Protein AF-A0A1V5MJQ1-F1 (afdb_monomer_lite)

pLDDT: mean 91.2, std 11.59, range [38.34, 98.44]

Sequence (133 aa):
MVFDDSDNLQAADRIPAYQAARSFASAVNEYSLRRYQEKRAGVDIDRLQRNSSLIPAKIVSGHCLGYDQEFLRENIRLCREARAAVLDCEPILKRLSERPEETLDVTLLLDLMRETILELNNWISNLERRVWW

Structure (mmCIF, N/CA/C/O backbone):
data_AF-A0A1V5MJQ1-F1
#
_entry.id   AF-A0A1V5MJQ1-F1
#
loop_
_atom_site.group_PDB
_atom_site.id
_atom_site.type_symbol
_atom_site.label_atom_id
_atom_site.label_alt_id
_atom_site.label_comp_id
_atom_site.label_asym_id
_atom_site.label_entity_id
_atom_site.label_seq_id
_atom_site.pdbx_PDB_ins_code
_atom_site.Cartn_x
_atom_site.Cartn_y
_atom_site.Cartn_z
_atom_site.occupancy
_atom_site.B_iso_or_equiv
_atom_site.auth_seq_id
_atom_site.auth_comp_id
_atom_site.auth_asym_id
_atom_site.auth_atom_id
_atom_site.pdbx_PDB_model_num
ATOM 1 N N . MET A 1 1 ? -7.213 14.525 -26.083 1.00 39.41 1 MET A N 1
ATOM 2 C CA . MET A 1 1 ? -6.746 13.129 -26.143 1.00 39.41 1 MET A CA 1
ATOM 3 C C . MET A 1 1 ? -6.915 12.584 -24.739 1.00 39.41 1 MET A C 1
ATOM 5 O O . MET A 1 1 ? -6.164 12.981 -23.861 1.00 39.41 1 MET A O 1
ATOM 9 N N . VAL A 1 2 ? -8.001 11.853 -24.489 1.00 38.34 2 VAL A N 1
ATOM 10 C CA . VAL A 1 2 ? -8.188 11.145 -23.217 1.00 38.34 2 VAL A CA 1
ATOM 11 C C . VAL A 1 2 ? -7.264 9.944 -23.342 1.00 38.34 2 VAL A C 1
ATOM 13 O O . VAL A 1 2 ? -7.549 9.055 -24.138 1.00 38.34 2 VAL A O 1
ATOM 16 N N . PHE A 1 3 ? -6.086 10.004 -22.721 1.00 42.44 3 PHE A N 1
ATOM 17 C CA . PHE A 1 3 ? -5.280 8.800 -22.566 1.00 42.44 3 PHE A CA 1
ATOM 18 C C . PHE A 1 3 ? -6.152 7.814 -21.798 1.00 42.44 3 PHE A C 1
ATOM 20 O O . PHE A 1 3 ? -6.741 8.176 -20.782 1.00 42.44 3 PHE A O 1
ATOM 27 N N . ASP A 1 4 ? -6.344 6.633 -22.372 1.00 51.50 4 ASP A N 1
ATOM 28 C CA . ASP A 1 4 ? -7.229 5.625 -21.819 1.00 51.50 4 ASP A CA 1
ATOM 29 C C . ASP A 1 4 ? -6.590 5.082 -20.535 1.00 51.50 4 ASP A C 1
ATOM 31 O O . ASP A 1 4 ? -5.734 4.198 -20.558 1.00 51.50 4 ASP A O 1
ATOM 35 N N . ASP A 1 5 ? -6.957 5.677 -19.397 1.00 59.75 5 ASP A N 1
ATOM 36 C CA . ASP A 1 5 ? -6.486 5.273 -18.070 1.00 59.75 5 ASP A CA 1
ATOM 37 C C . ASP A 1 5 ? -6.753 3.778 -17.810 1.00 59.75 5 ASP A C 1
ATOM 39 O O . ASP A 1 5 ? -6.073 3.166 -16.984 1.00 59.75 5 ASP A O 1
ATOM 43 N N . SER A 1 6 ? -7.694 3.161 -18.539 1.00 62.22 6 SER A N 1
ATOM 44 C CA . SER A 1 6 ? -8.012 1.740 -18.410 1.00 62.22 6 SER A CA 1
ATOM 45 C C . SER A 1 6 ? -6.909 0.816 -18.944 1.00 62.22 6 SER A C 1
ATOM 47 O O . SER A 1 6 ? -6.621 -0.195 -18.301 1.00 62.22 6 SER A O 1
ATOM 49 N N . ASP A 1 7 ? -6.229 1.177 -20.035 1.00 68.38 7 ASP A N 1
ATOM 50 C CA . ASP A 1 7 ? -5.118 0.391 -20.592 1.00 68.38 7 ASP A CA 1
ATOM 51 C C . ASP A 1 7 ? -3.878 0.471 -19.692 1.00 68.38 7 ASP A C 1
ATOM 53 O O . ASP A 1 7 ? -3.213 -0.535 -19.433 1.00 68.38 7 ASP A O 1
ATOM 57 N N . ASN A 1 8 ? -3.608 1.655 -19.136 1.00 72.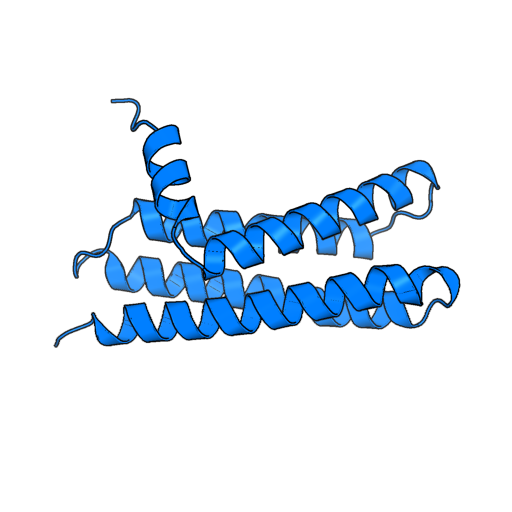94 8 ASN A N 1
ATOM 58 C CA . ASN A 1 8 ? -2.513 1.864 -18.187 1.00 72.94 8 ASN A CA 1
ATOM 59 C C . ASN A 1 8 ? -2.747 1.126 -16.863 1.00 72.94 8 ASN A C 1
ATOM 61 O O . ASN A 1 8 ? -1.810 0.573 -16.289 1.00 72.94 8 ASN A O 1
ATOM 65 N N . LEU A 1 9 ? -3.992 1.073 -16.380 1.00 70.50 9 LEU A N 1
ATOM 66 C CA . LEU A 1 9 ? -4.346 0.287 -15.196 1.00 70.50 9 LEU A CA 1
ATOM 67 C C . LEU A 1 9 ? -4.208 -1.219 -15.456 1.00 70.50 9 LEU A C 1
ATOM 69 O O . LEU A 1 9 ? -3.643 -1.925 -14.622 1.00 70.50 9 LEU A O 1
ATOM 73 N N . GLN A 1 10 ? -4.643 -1.710 -16.622 1.00 78.88 10 GLN A N 1
ATOM 74 C CA . GLN A 1 10 ? -4.462 -3.115 -17.011 1.00 78.88 10 GLN A CA 1
ATOM 75 C C . GLN A 1 10 ? -2.984 -3.498 -17.165 1.00 78.88 10 GLN A C 1
ATOM 77 O O . GLN A 1 10 ? -2.583 -4.613 -16.825 1.00 78.88 10 GLN A O 1
ATOM 82 N N . ALA A 1 11 ? -2.157 -2.584 -17.672 1.00 78.25 11 ALA A N 1
ATOM 83 C CA . ALA A 1 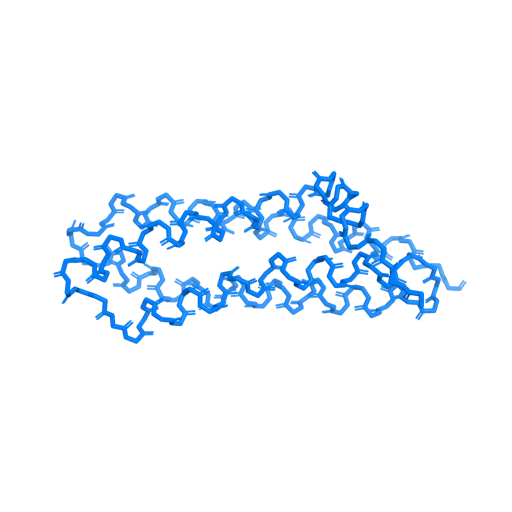11 ? -0.718 -2.787 -17.770 1.00 78.25 11 ALA A CA 1
ATOM 84 C C . ALA A 1 11 ? -0.039 -2.748 -16.388 1.00 78.25 11 ALA A C 1
ATOM 86 O O . ALA A 1 11 ? 0.804 -3.604 -16.099 1.00 78.25 11 ALA A O 1
ATOM 87 N N . ALA A 1 12 ? -0.449 -1.831 -15.506 1.00 81.69 12 ALA A N 1
ATOM 88 C CA . ALA A 1 12 ? 0.036 -1.757 -14.130 1.00 81.69 12 ALA A CA 1
ATOM 89 C C . ALA A 1 12 ? -0.348 -2.989 -13.297 1.00 81.69 12 ALA A C 1
ATOM 91 O O . ALA A 1 12 ? 0.444 -3.418 -12.460 1.00 81.69 12 ALA A O 1
ATOM 92 N N . ASP A 1 13 ? -1.492 -3.623 -13.579 1.00 86.69 13 ASP A N 1
ATOM 93 C CA . ASP A 1 13 ? -1.909 -4.893 -12.966 1.00 86.69 13 ASP A CA 1
ATOM 94 C C . ASP A 1 13 ? -0.914 -6.041 -13.229 1.00 86.69 13 ASP A C 1
ATOM 96 O O . ASP A 1 13 ? -1.003 -7.076 -12.577 1.00 86.69 13 ASP A O 1
ATOM 100 N N . ARG A 1 14 ? 0.072 -5.882 -14.127 1.00 91.56 14 ARG A N 1
ATOM 101 C CA . ARG A 1 14 ? 1.175 -6.845 -14.331 1.00 91.56 14 ARG A CA 1
ATOM 102 C C . ARG A 1 14 ? 2.419 -6.555 -13.486 1.00 91.56 14 ARG A C 1
ATOM 104 O O . ARG A 1 14 ? 3.359 -7.346 -13.518 1.00 91.56 14 ARG A O 1
ATOM 111 N N . ILE A 1 15 ? 2.464 -5.431 -12.771 1.00 94.44 15 ILE A N 1
ATOM 112 C CA . ILE A 1 15 ? 3.590 -5.040 -11.918 1.00 94.44 15 ILE A CA 1
ATOM 113 C C . ILE A 1 15 ? 3.393 -5.688 -10.536 1.00 94.44 15 ILE A C 1
ATOM 115 O O . ILE A 1 15 ? 2.445 -5.317 -9.840 1.00 94.44 15 ILE A O 1
ATOM 119 N N . PRO A 1 16 ? 4.288 -6.587 -10.077 1.00 96.69 16 PRO A N 1
ATOM 120 C CA . PRO A 1 16 ? 4.135 -7.253 -8.777 1.00 96.69 16 PRO A CA 1
ATOM 121 C C . PRO A 1 16 ? 3.996 -6.273 -7.602 1.00 96.69 16 PRO A C 1
ATOM 123 O O . PRO A 1 16 ? 3.110 -6.415 -6.763 1.00 96.69 16 PRO A O 1
ATOM 126 N N . ALA A 1 17 ? 4.787 -5.194 -7.605 1.00 97.44 17 ALA A N 1
ATOM 127 C CA . ALA A 1 17 ? 4.689 -4.132 -6.604 1.00 97.44 17 ALA A CA 1
ATOM 128 C C . ALA A 1 17 ? 3.313 -3.450 -6.576 1.00 97.44 17 ALA A C 1
ATOM 130 O O . ALA A 1 17 ? 2.833 -3.087 -5.503 1.00 97.44 17 ALA A O 1
ATOM 131 N N . TYR A 1 18 ? 2.665 -3.284 -7.733 1.00 97.88 18 TYR A N 1
ATOM 132 C CA . TYR A 1 18 ? 1.321 -2.716 -7.801 1.00 97.88 18 TYR A CA 1
ATOM 133 C C . TYR A 1 18 ? 0.275 -3.684 -7.243 1.00 97.88 18 TYR A C 1
ATOM 135 O O . TYR A 1 18 ? -0.566 -3.270 -6.449 1.00 97.88 18 TYR A O 1
ATOM 143 N N . GLN A 1 19 ? 0.354 -4.969 -7.599 1.00 97.81 19 GLN A N 1
ATOM 144 C CA . GLN A 1 19 ? -0.556 -6.001 -7.091 1.00 97.81 19 GLN A CA 1
ATOM 145 C C . GLN A 1 19 ? -0.489 -6.115 -5.560 1.00 97.81 19 GLN A C 1
ATOM 147 O O . GLN A 1 19 ? -1.528 -6.104 -4.891 1.00 97.81 19 GLN A O 1
ATOM 152 N N . ALA A 1 20 ? 0.724 -6.151 -4.998 1.00 98.19 20 ALA A N 1
ATOM 153 C CA . ALA A 1 20 ? 0.937 -6.175 -3.552 1.00 98.19 20 ALA A CA 1
ATOM 154 C C . ALA A 1 20 ? 0.381 -4.904 -2.885 1.00 98.19 20 ALA A C 1
ATOM 156 O O . ALA A 1 20 ? -0.423 -4.985 -1.954 1.00 98.19 20 ALA A O 1
ATOM 157 N N . ALA A 1 21 ? 0.706 -3.724 -3.429 1.00 98.25 21 ALA A N 1
ATOM 158 C CA . ALA A 1 21 ? 0.208 -2.448 -2.918 1.00 98.25 21 ALA A CA 1
ATOM 159 C C . ALA A 1 21 ? -1.323 -2.337 -2.971 1.00 98.25 21 ALA A C 1
ATOM 161 O O . ALA A 1 21 ? -1.939 -1.832 -2.032 1.00 98.25 21 ALA A O 1
ATOM 162 N N . ARG A 1 22 ? -1.954 -2.817 -4.049 1.00 97.88 22 ARG A N 1
ATOM 163 C CA . ARG A 1 22 ? -3.413 -2.837 -4.210 1.00 97.88 22 ARG A CA 1
ATOM 164 C C . ARG A 1 22 ? -4.068 -3.778 -3.203 1.00 97.88 22 ARG A C 1
ATOM 166 O O . ARG A 1 22 ? -5.089 -3.410 -2.621 1.00 97.88 22 ARG A O 1
ATOM 173 N N . SER A 1 23 ? -3.475 -4.946 -2.966 1.00 97.88 23 SER A N 1
ATOM 174 C CA . SER A 1 23 ? -3.956 -5.909 -1.968 1.00 97.88 23 SER A CA 1
ATOM 175 C C . SER A 1 23 ? -3.885 -5.321 -0.559 1.00 97.88 23 SER A C 1
ATOM 177 O O . SER A 1 23 ? -4.882 -5.322 0.163 1.00 97.88 23 SER A O 1
ATOM 179 N N . PHE A 1 24 ? -2.752 -4.708 -0.204 1.00 98.44 24 PHE A N 1
ATOM 180 C CA . PHE A 1 24 ? -2.589 -4.013 1.071 1.00 98.44 24 PHE A CA 1
ATOM 181 C C . PHE A 1 24 ? -3.578 -2.848 1.237 1.00 98.44 24 PHE A C 1
ATOM 183 O O . PHE A 1 24 ? -4.275 -2.775 2.248 1.00 98.44 24 PHE A O 1
ATOM 190 N N . ALA A 1 25 ? -3.698 -1.966 0.241 1.00 98.19 25 ALA A N 1
ATOM 191 C CA . ALA A 1 25 ? -4.624 -0.833 0.287 1.00 98.19 25 ALA A CA 1
ATOM 192 C C . ALA A 1 25 ? -6.093 -1.273 0.407 1.00 98.19 25 ALA A C 1
ATOM 194 O O . ALA A 1 25 ? -6.866 -0.655 1.140 1.00 98.19 25 ALA A O 1
ATOM 195 N N . SER A 1 26 ? -6.473 -2.362 -0.268 1.00 97.88 26 SER A N 1
ATOM 196 C CA . SER A 1 26 ? -7.827 -2.924 -0.181 1.00 97.88 26 SER A CA 1
ATOM 197 C C . SER A 1 26 ? -8.107 -3.479 1.217 1.00 97.88 26 SER A C 1
ATOM 199 O O . SER A 1 26 ? -9.125 -3.134 1.813 1.00 97.88 26 SER A O 1
ATOM 201 N N . ALA A 1 27 ? -7.168 -4.242 1.787 1.00 97.75 27 ALA A N 1
ATOM 202 C CA . ALA A 1 27 ? -7.294 -4.772 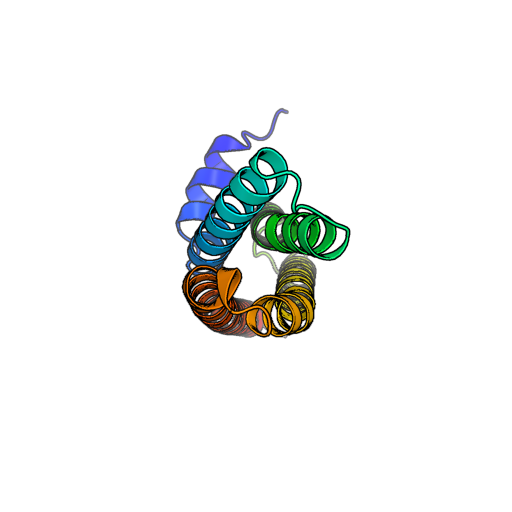3.143 1.00 97.75 27 ALA A CA 1
ATOM 203 C C . ALA A 1 27 ? -7.369 -3.654 4.200 1.00 97.75 27 ALA A C 1
ATOM 205 O O . ALA A 1 27 ? -8.191 -3.715 5.116 1.00 97.75 27 ALA A O 1
ATOM 206 N N . VAL A 1 28 ? -6.563 -2.594 4.054 1.00 98.00 28 VAL A N 1
ATOM 207 C CA . VAL A 1 28 ? -6.657 -1.401 4.911 1.00 98.00 28 VAL A CA 1
ATOM 208 C C . VAL A 1 28 ? -8.030 -0.750 4.780 1.00 98.00 28 VAL A C 1
ATOM 210 O O . VAL A 1 28 ? -8.627 -0.396 5.791 1.00 98.00 28 VAL A O 1
ATOM 213 N N . ASN A 1 29 ? -8.558 -0.603 3.565 1.00 97.06 29 ASN A N 1
ATOM 214 C CA . ASN A 1 29 ? -9.873 -0.004 3.352 1.00 97.06 29 ASN A CA 1
ATOM 215 C C . ASN A 1 29 ? -10.997 -0.815 4.019 1.00 97.06 29 ASN A C 1
ATOM 217 O O . ASN A 1 29 ? -11.856 -0.237 4.683 1.00 97.06 29 ASN A O 1
ATOM 221 N N . GLU A 1 30 ? -10.973 -2.143 3.898 1.00 96.62 30 GLU A N 1
ATOM 222 C CA . GLU A 1 30 ? -11.933 -3.032 4.567 1.00 96.62 30 GLU A CA 1
ATOM 223 C C . GLU A 1 30 ? -11.832 -2.947 6.093 1.00 96.62 30 GLU A C 1
ATOM 225 O O . GLU A 1 30 ? -12.845 -2.845 6.792 1.00 96.62 30 GLU A O 1
ATOM 230 N N . TYR A 1 31 ? -10.609 -2.944 6.624 1.00 95.62 31 TYR A N 1
ATOM 231 C CA . TYR A 1 31 ? -10.356 -2.747 8.047 1.00 95.62 31 TYR A CA 1
ATOM 232 C C . TYR A 1 31 ? -10.899 -1.395 8.537 1.00 95.62 31 TYR A C 1
ATOM 234 O O . TYR A 1 31 ? -11.670 -1.353 9.499 1.00 95.62 31 TYR A O 1
ATOM 242 N N . SER A 1 32 ? -10.574 -0.303 7.842 1.00 95.44 32 SER A N 1
ATOM 243 C CA . SER A 1 32 ? -11.047 1.045 8.166 1.00 95.44 32 SER A CA 1
ATOM 244 C C . SER A 1 32 ? -12.570 1.139 8.119 1.00 95.44 32 SER A C 1
ATOM 246 O O . SER A 1 32 ? -13.172 1.678 9.047 1.00 95.44 32 SER A O 1
ATOM 248 N N . LEU A 1 33 ? -13.213 0.568 7.092 1.00 95.19 33 LEU A N 1
ATOM 249 C CA . LEU A 1 33 ? -14.670 0.578 6.943 1.00 95.19 33 LEU A CA 1
ATOM 250 C C . LEU A 1 33 ? -15.366 -0.060 8.149 1.00 95.19 33 LEU A C 1
ATOM 252 O O . LEU A 1 33 ? -16.295 0.536 8.701 1.00 95.19 33 LEU A O 1
ATOM 256 N N . ARG A 1 34 ? -14.879 -1.221 8.608 1.00 93.94 34 ARG A N 1
ATOM 257 C CA . ARG A 1 34 ? -15.380 -1.862 9.834 1.00 93.94 34 ARG A CA 1
ATOM 258 C C . ARG A 1 34 ? -15.228 -0.935 11.043 1.00 93.94 34 ARG A C 1
ATOM 260 O O . ARG A 1 34 ? -16.161 -0.777 11.826 1.00 93.94 34 ARG A O 1
ATOM 267 N N . ARG A 1 35 ? -14.097 -0.229 11.165 1.00 92.88 35 ARG A N 1
ATOM 268 C CA . ARG A 1 35 ? -13.840 0.657 12.320 1.00 92.88 35 ARG A CA 1
ATOM 269 C C . ARG A 1 35 ? -14.724 1.892 12.316 1.00 92.88 35 ARG A C 1
ATOM 271 O O . ARG A 1 35 ? -15.156 2.327 13.385 1.00 92.88 35 ARG A O 1
ATOM 278 N N . TYR A 1 36 ? -15.040 2.435 11.143 1.00 92.50 36 TYR A N 1
ATOM 279 C CA . TYR A 1 36 ? -16.023 3.511 11.027 1.00 92.50 36 TYR A CA 1
ATOM 280 C C . TYR A 1 36 ? -17.421 3.040 11.437 1.00 92.50 36 TYR A C 1
ATOM 282 O O . TYR A 1 36 ? -18.091 3.737 12.199 1.00 92.50 36 TYR A O 1
ATOM 290 N N . GLN A 1 37 ? -17.846 1.849 11.000 1.00 93.88 37 GLN A N 1
ATOM 291 C CA . GLN A 1 37 ? -19.148 1.276 11.369 1.00 93.88 37 GLN A CA 1
ATOM 292 C C . GLN A 1 37 ? -19.271 1.044 12.882 1.00 93.88 37 GLN A C 1
ATOM 294 O O . GLN A 1 37 ? -20.310 1.332 13.475 1.00 93.88 37 GLN A O 1
ATOM 299 N N . GLU A 1 38 ? -18.188 0.612 13.525 1.00 91.69 38 GLU A N 1
ATOM 300 C CA . GLU A 1 38 ? -18.115 0.409 14.976 1.00 91.69 38 GLU A CA 1
ATOM 301 C C . GLU A 1 38 ? -17.955 1.711 15.782 1.00 91.69 38 GLU A C 1
ATOM 303 O O . GLU A 1 38 ? -17.927 1.668 17.012 1.00 91.69 38 GLU A O 1
ATOM 308 N N . LYS A 1 39 ? -17.840 2.876 15.122 1.00 90.69 39 LYS A N 1
ATOM 309 C CA . LYS A 1 39 ? -17.500 4.173 15.745 1.00 90.69 39 LYS A CA 1
ATOM 310 C C . LYS A 1 39 ? -16.179 4.140 16.528 1.00 90.69 39 LYS A C 1
ATOM 312 O O . LYS A 1 39 ? -16.009 4.855 17.513 1.00 90.69 39 LYS A O 1
ATOM 317 N N . ARG A 1 40 ? -15.241 3.306 16.077 1.00 85.31 40 ARG A N 1
ATOM 318 C CA . ARG A 1 40 ? -13.889 3.137 16.637 1.00 85.31 40 ARG A CA 1
ATOM 319 C C . ARG A 1 40 ? -12.798 3.730 15.748 1.00 85.31 40 ARG A C 1
ATOM 321 O O . ARG A 1 40 ? -11.618 3.649 16.083 1.00 85.31 40 ARG A O 1
ATOM 328 N N . ALA A 1 41 ? -13.176 4.314 14.613 1.00 85.44 41 ALA A N 1
ATOM 329 C CA . ALA A 1 41 ? -12.250 5.041 13.765 1.00 85.44 41 ALA A CA 1
ATOM 330 C C . ALA A 1 41 ? -11.714 6.295 14.469 1.00 85.44 41 ALA A C 1
ATOM 332 O O . ALA A 1 41 ? -12.406 6.952 15.246 1.00 85.44 41 ALA A O 1
ATOM 333 N N . GLY A 1 42 ? -10.467 6.628 14.166 1.00 90.50 42 GLY A N 1
ATOM 334 C CA . GLY A 1 42 ? -9.798 7.817 14.671 1.00 90.50 42 GLY A CA 1
ATOM 335 C C . GLY A 1 42 ? -8.635 8.201 13.767 1.00 90.50 42 GLY A C 1
ATOM 336 O O . GLY A 1 42 ? -8.417 7.581 12.728 1.00 90.50 42 GLY A O 1
ATOM 337 N N . VAL A 1 43 ? -7.848 9.184 14.202 1.00 92.88 43 VAL A N 1
ATOM 338 C CA . VAL A 1 43 ? -6.774 9.797 13.397 1.00 92.88 43 VAL A CA 1
ATOM 339 C C . VAL A 1 43 ? -5.781 8.773 12.831 1.00 92.88 43 VAL A C 1
ATOM 341 O O . VAL A 1 43 ? -5.296 8.940 11.715 1.00 92.88 43 VAL A O 1
ATOM 344 N N . ASP A 1 44 ? -5.483 7.710 13.578 1.00 93.56 44 ASP A N 1
ATOM 345 C CA . ASP A 1 44 ? -4.597 6.637 13.117 1.00 93.56 44 ASP A CA 1
ATOM 346 C C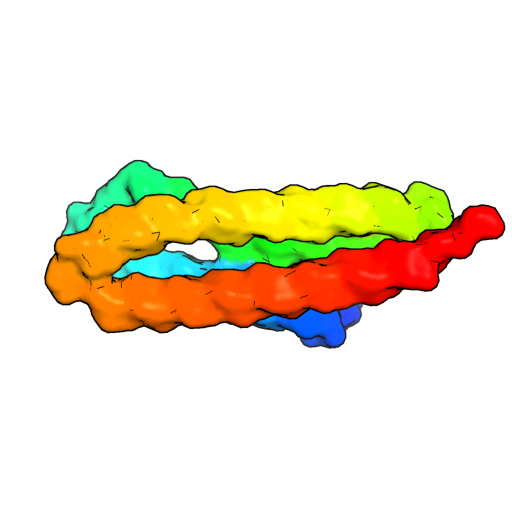 . ASP A 1 44 ? -5.199 5.862 11.929 1.00 93.56 44 ASP A C 1
ATOM 348 O O . ASP A 1 44 ? -4.495 5.602 10.957 1.00 93.56 44 ASP A O 1
ATOM 352 N N . ILE A 1 45 ? -6.506 5.583 11.947 1.00 94.94 45 ILE A N 1
ATOM 353 C CA . ILE A 1 45 ? -7.223 4.920 10.845 1.00 94.94 45 ILE A CA 1
ATOM 354 C C . ILE A 1 45 ? -7.267 5.822 9.607 1.00 94.94 45 ILE A C 1
ATOM 356 O O . ILE A 1 45 ? -6.949 5.367 8.508 1.00 94.94 45 ILE A O 1
ATOM 360 N N . ASP A 1 46 ? -7.564 7.113 9.787 1.00 95.25 46 ASP A N 1
ATOM 361 C CA . ASP A 1 46 ? -7.589 8.089 8.689 1.00 95.25 46 ASP A CA 1
ATOM 362 C C . ASP A 1 46 ? -6.214 8.197 8.005 1.00 95.25 46 ASP A C 1
ATOM 364 O O . ASP A 1 46 ? -6.103 8.240 6.775 1.00 95.25 46 ASP A O 1
ATOM 368 N N . ARG A 1 47 ? -5.139 8.238 8.807 1.00 96.25 47 ARG A N 1
ATOM 369 C CA . ARG A 1 47 ? -3.755 8.292 8.312 1.00 96.25 47 ARG A CA 1
ATOM 370 C C . ARG A 1 47 ? -3.358 7.002 7.606 1.00 96.25 47 ARG A C 1
ATOM 372 O O . ARG A 1 47 ? -2.761 7.076 6.536 1.00 96.25 47 ARG A O 1
ATOM 379 N N . LEU A 1 48 ? -3.716 5.846 8.165 1.00 96.69 48 LEU A N 1
ATOM 380 C CA . LEU A 1 48 ? -3.452 4.543 7.558 1.00 96.69 48 LEU A CA 1
ATOM 381 C C . LEU A 1 48 ? -4.145 4.421 6.194 1.00 96.69 48 LEU A C 1
ATOM 383 O O . LEU A 1 48 ? -3.513 4.040 5.209 1.00 96.69 48 LEU A O 1
ATOM 387 N N . GLN A 1 49 ? -5.416 4.819 6.101 1.00 96.69 49 GLN A N 1
ATOM 388 C CA . GLN A 1 49 ? -6.161 4.813 4.843 1.00 96.69 49 GLN A CA 1
ATOM 389 C C . GLN A 1 49 ? -5.532 5.760 3.810 1.00 96.69 49 GLN A C 1
ATOM 391 O O . GLN A 1 49 ? -5.286 5.365 2.668 1.00 96.69 49 GLN A O 1
ATOM 396 N N . ARG A 1 50 ? -5.195 6.992 4.213 1.00 96.38 50 ARG A N 1
ATOM 397 C CA . ARG A 1 50 ? -4.524 7.953 3.328 1.00 96.38 50 ARG A CA 1
ATOM 398 C C . ARG A 1 50 ? -3.196 7.409 2.806 1.00 96.38 50 ARG A C 1
ATOM 400 O O . ARG A 1 50 ? -2.990 7.394 1.599 1.00 96.38 50 ARG A O 1
ATOM 407 N N . ASN A 1 51 ? -2.318 6.943 3.687 1.00 97.50 51 ASN A N 1
ATOM 408 C CA . ASN A 1 51 ? -1.003 6.452 3.285 1.00 97.50 51 ASN A CA 1
ATOM 409 C C . ASN A 1 51 ? -1.121 5.207 2.404 1.00 97.50 51 ASN A C 1
ATOM 411 O O . ASN A 1 51 ? -0.498 5.162 1.348 1.00 97.50 51 ASN A O 1
ATOM 415 N N . SER A 1 52 ? -1.977 4.248 2.774 1.00 97.81 52 SER A N 1
ATOM 416 C CA . SER A 1 52 ? -2.157 3.011 2.006 1.00 97.81 52 SER A CA 1
ATOM 417 C C . SER A 1 52 ? -2.634 3.258 0.569 1.00 97.81 52 SER A C 1
ATOM 419 O O . SER A 1 52 ? -2.125 2.635 -0.358 1.00 97.81 52 SER A O 1
ATOM 421 N N . SER A 1 53 ? -3.545 4.215 0.360 1.00 97.12 53 SER A N 1
ATOM 422 C CA . SER A 1 53 ? -4.067 4.567 -0.972 1.00 97.12 53 SER A CA 1
ATOM 423 C C . SER A 1 53 ? -3.058 5.292 -1.869 1.00 97.12 53 SER A C 1
ATOM 425 O O . SER A 1 53 ? -3.117 5.159 -3.093 1.00 97.12 53 SER A O 1
ATOM 427 N N . LEU A 1 54 ? -2.094 6.016 -1.289 1.00 97.25 54 LEU A N 1
ATOM 428 C CA . LEU A 1 54 ? -1.037 6.683 -2.054 1.00 97.25 54 LEU A CA 1
ATOM 429 C C . LEU A 1 54 ? -0.076 5.688 -2.712 1.00 97.25 54 LEU A C 1
ATOM 431 O O . LEU A 1 54 ? 0.458 5.980 -3.779 1.00 97.25 54 LEU A O 1
ATOM 435 N N . ILE A 1 55 ? 0.135 4.518 -2.109 1.00 98.25 55 ILE A N 1
ATOM 436 C CA . ILE A 1 55 ? 1.119 3.533 -2.573 1.00 98.25 55 ILE A CA 1
ATOM 437 C C . ILE A 1 55 ? 0.808 3.061 -4.008 1.00 98.25 55 ILE A C 1
ATOM 439 O O . ILE A 1 55 ? 1.631 3.312 -4.893 1.00 98.25 55 ILE A O 1
ATOM 443 N N . PRO A 1 56 ? -0.360 2.445 -4.302 1.00 97.62 56 PRO A N 1
ATOM 444 C CA . PRO A 1 56 ? -0.679 2.017 -5.663 1.00 97.62 56 PRO A CA 1
ATOM 445 C C . PRO A 1 56 ? -0.783 3.202 -6.634 1.00 97.62 56 PRO A C 1
ATOM 447 O O . PRO A 1 56 ? -0.352 3.086 -7.781 1.00 97.62 56 PRO A O 1
ATOM 450 N N . ALA A 1 57 ? -1.279 4.361 -6.181 1.00 96.31 57 ALA A N 1
ATOM 451 C CA . ALA A 1 57 ? -1.395 5.559 -7.012 1.00 96.31 57 ALA A CA 1
ATOM 452 C C . ALA A 1 57 ? -0.030 6.060 -7.507 1.00 96.31 57 ALA A C 1
ATOM 454 O O . ALA A 1 57 ? 0.114 6.434 -8.671 1.00 96.31 57 ALA A O 1
ATOM 455 N N . LYS A 1 58 ? 0.994 6.036 -6.647 1.00 97.44 58 LYS A N 1
ATOM 456 C CA . LYS A 1 58 ? 2.361 6.438 -6.997 1.00 97.44 58 LYS A CA 1
ATOM 457 C C . LYS A 1 58 ? 3.023 5.460 -7.963 1.00 97.44 58 LYS A C 1
ATOM 459 O O . LYS A 1 58 ? 3.678 5.906 -8.901 1.00 97.44 58 LYS A O 1
ATOM 464 N N . ILE A 1 59 ? 2.807 4.156 -7.783 1.00 96.94 59 ILE A N 1
ATOM 465 C CA . ILE A 1 59 ? 3.326 3.128 -8.699 1.00 96.94 59 ILE A CA 1
ATOM 466 C C . ILE A 1 59 ? 2.721 3.300 -10.098 1.00 96.94 59 ILE A C 1
ATOM 468 O O . ILE A 1 59 ? 3.462 3.345 -11.077 1.00 96.94 59 ILE A O 1
ATOM 472 N N . VAL A 1 60 ? 1.395 3.460 -10.197 1.00 95.62 60 VAL A N 1
ATOM 473 C CA . VAL A 1 60 ? 0.709 3.697 -11.483 1.00 95.62 60 VAL A CA 1
ATOM 474 C C . VAL A 1 60 ? 1.154 5.011 -12.101 1.00 95.62 60 VAL A C 1
ATOM 476 O O . VAL A 1 60 ? 1.454 5.049 -13.286 1.00 95.62 60 VAL A O 1
ATOM 479 N N . SER A 1 61 ? 1.269 6.075 -11.305 1.00 94.19 61 SER A N 1
ATOM 480 C CA . SER A 1 61 ? 1.749 7.366 -11.805 1.00 94.19 61 SER A CA 1
ATOM 481 C C . SER A 1 61 ? 3.143 7.234 -12.422 1.00 94.19 61 SER A C 1
ATOM 483 O O . SER A 1 61 ? 3.375 7.745 -13.510 1.00 94.19 61 SER A O 1
ATOM 485 N N . GLY A 1 62 ? 4.053 6.497 -11.772 1.00 94.69 62 GLY A N 1
ATOM 486 C CA . GLY A 1 62 ? 5.371 6.192 -12.328 1.00 94.69 62 GLY A CA 1
ATOM 487 C C . GLY A 1 62 ? 5.287 5.373 -13.613 1.00 94.69 62 GLY A C 1
ATOM 488 O O . GLY A 1 62 ? 5.955 5.703 -14.588 1.00 94.69 62 GLY A O 1
ATOM 489 N N . HIS A 1 63 ? 4.434 4.346 -13.643 1.00 93.50 63 HIS A N 1
ATOM 490 C CA . HIS A 1 63 ? 4.189 3.534 -14.834 1.00 93.50 63 HIS A CA 1
ATOM 491 C C . HIS A 1 63 ? 3.699 4.368 -16.028 1.00 93.50 63 HIS A C 1
ATOM 493 O O . HIS A 1 63 ? 4.246 4.228 -17.119 1.00 93.50 63 HIS A O 1
ATOM 499 N N . CYS A 1 64 ? 2.739 5.272 -15.815 1.00 91.69 64 CYS A N 1
ATOM 500 C CA . CYS A 1 64 ? 2.162 6.117 -16.864 1.00 91.69 64 CYS A CA 1
ATOM 501 C C . CYS A 1 64 ? 3.158 7.121 -17.462 1.00 91.69 64 CYS A C 1
ATOM 503 O O . CYS A 1 64 ? 2.972 7.549 -18.597 1.00 91.69 64 CYS A O 1
ATOM 505 N N . LEU A 1 65 ? 4.212 7.498 -16.728 1.00 91.25 65 LEU A N 1
ATOM 506 C CA . LEU A 1 65 ? 5.298 8.318 -17.281 1.00 91.25 65 LEU A CA 1
ATOM 507 C C . LEU A 1 65 ? 6.168 7.539 -18.278 1.00 91.25 65 LEU A C 1
ATOM 509 O O . LEU A 1 65 ? 6.858 8.143 -19.094 1.00 91.25 65 LEU A O 1
ATOM 513 N N . GLY A 1 66 ? 6.148 6.208 -18.213 1.00 88.50 66 GLY A N 1
ATOM 514 C CA . GLY A 1 66 ? 6.939 5.333 -19.064 1.00 88.50 66 GLY A CA 1
ATOM 515 C C . GLY A 1 66 ? 8.287 4.930 -18.464 1.00 88.50 66 GLY A C 1
ATOM 516 O O . GLY A 1 66 ? 8.569 5.087 -17.270 1.00 88.50 66 GLY A O 1
ATOM 517 N N . TYR A 1 67 ? 9.114 4.331 -19.321 1.00 89.94 67 TYR A N 1
ATOM 518 C CA . TYR A 1 67 ? 10.387 3.697 -18.952 1.00 89.94 67 TYR A CA 1
ATOM 519 C C . TYR A 1 67 ? 11.581 4.228 -19.748 1.00 89.94 67 TYR A C 1
ATOM 521 O O . TYR A 1 67 ? 12.693 3.721 -19.586 1.00 89.94 67 TYR A O 1
ATOM 529 N N . ASP A 1 68 ? 11.356 5.236 -20.588 1.00 89.38 68 ASP A N 1
ATOM 530 C CA . ASP A 1 68 ? 12.411 5.904 -21.340 1.00 89.38 68 ASP A CA 1
ATOM 531 C C . ASP A 1 68 ? 13.316 6.700 -20.398 1.00 89.38 68 ASP A C 1
ATOM 533 O O . ASP A 1 68 ? 12.900 7.126 -19.319 1.00 89.38 68 ASP A O 1
ATOM 537 N N . GLN A 1 69 ? 14.568 6.916 -20.801 1.00 83.81 69 GLN A N 1
ATOM 538 C CA . GLN A 1 69 ? 15.606 7.498 -19.941 1.00 83.81 69 GLN A CA 1
ATOM 539 C C . GLN A 1 69 ? 15.205 8.858 -19.336 1.00 83.81 69 GLN A C 1
ATOM 541 O O . GLN A 1 69 ? 15.553 9.139 -18.187 1.00 83.81 69 GLN A O 1
ATOM 546 N N . GLU A 1 70 ? 14.447 9.668 -20.082 1.00 85.81 70 GLU A N 1
ATOM 547 C CA . GLU A 1 70 ? 13.920 10.969 -19.648 1.00 85.81 70 GLU A CA 1
ATOM 548 C C . GLU A 1 70 ? 12.980 10.850 -18.435 1.00 85.81 70 GLU A C 1
ATOM 550 O O . GLU A 1 70 ? 13.063 11.647 -17.501 1.00 85.81 70 GLU A O 1
ATOM 555 N N . PHE A 1 71 ? 12.145 9.809 -18.401 1.00 92.06 71 PHE A N 1
ATOM 556 C CA . PHE A 1 71 ? 11.087 9.631 -17.402 1.00 92.06 71 PHE A CA 1
ATOM 557 C C . PHE A 1 71 ? 11.420 8.586 -16.333 1.00 92.06 71 PHE A C 1
ATOM 559 O O . PHE A 1 71 ? 10.863 8.611 -15.234 1.00 92.06 71 PHE A O 1
ATOM 566 N N . LEU A 1 72 ? 12.375 7.693 -16.603 1.00 93.19 72 LEU A N 1
ATOM 567 C CA . LEU A 1 72 ? 12.736 6.583 -15.722 1.00 93.19 72 LEU A CA 1
ATOM 568 C C . LEU A 1 72 ? 13.190 7.056 -14.333 1.00 93.19 72 LEU A C 1
ATOM 570 O O . LEU A 1 72 ? 12.851 6.437 -13.324 1.00 93.19 72 LEU A O 1
ATOM 574 N N . ARG A 1 73 ? 13.918 8.178 -14.254 1.00 93.19 73 ARG A N 1
ATOM 575 C CA . ARG A 1 73 ? 14.338 8.763 -12.966 1.00 93.19 73 ARG A CA 1
ATOM 576 C C . ARG A 1 73 ? 13.146 9.220 -12.128 1.00 93.19 73 ARG A C 1
ATOM 578 O O . ARG A 1 73 ? 13.143 9.010 -10.916 1.00 93.19 73 ARG A O 1
ATOM 585 N N . GLU A 1 74 ? 12.139 9.804 -12.767 1.00 95.50 74 GLU A N 1
ATOM 586 C CA . GLU A 1 74 ? 10.920 10.256 -12.099 1.00 95.50 74 GLU A CA 1
ATOM 587 C C . GLU A 1 74 ? 10.041 9.072 -11.676 1.00 95.50 74 GLU A C 1
ATOM 589 O O . GLU A 1 74 ? 9.538 9.045 -10.554 1.00 95.50 74 GLU A O 1
ATOM 594 N N . ASN A 1 75 ? 9.953 8.029 -12.506 1.00 95.50 75 ASN A N 1
ATOM 595 C CA . ASN A 1 75 ? 9.300 6.769 -12.148 1.00 95.50 75 ASN A CA 1
ATOM 596 C C . ASN A 1 75 ? 9.937 6.137 -10.890 1.00 95.50 75 ASN A C 1
ATOM 598 O O . ASN A 1 75 ? 9.243 5.813 -9.922 1.00 95.50 75 ASN A O 1
ATOM 602 N N . ILE A 1 76 ? 11.274 6.058 -10.840 1.00 96.38 76 ILE A N 1
ATOM 603 C CA . ILE A 1 76 ? 12.010 5.590 -9.652 1.00 96.38 76 ILE A CA 1
ATOM 604 C C . ILE A 1 76 ? 11.710 6.475 -8.434 1.00 96.38 76 ILE A C 1
ATOM 606 O O . ILE A 1 76 ? 11.491 5.958 -7.335 1.00 96.38 76 ILE A O 1
ATOM 610 N N . ARG A 1 77 ? 11.680 7.803 -8.608 1.00 97.44 77 ARG A N 1
ATOM 611 C CA . ARG A 1 77 ? 11.353 8.755 -7.536 1.00 97.44 77 ARG A CA 1
ATOM 612 C C . ARG A 1 77 ? 9.960 8.485 -6.961 1.00 97.44 77 ARG A C 1
ATOM 614 O O . ARG A 1 77 ? 9.830 8.381 -5.744 1.00 97.44 77 ARG A O 1
ATOM 621 N N . LEU A 1 78 ? 8.953 8.287 -7.812 1.00 98.12 78 LEU A N 1
ATOM 622 C CA . LEU A 1 78 ? 7.584 7.961 -7.401 1.00 98.12 78 LEU A CA 1
ATOM 623 C C . LEU A 1 78 ? 7.496 6.605 -6.688 1.00 98.12 78 LEU A C 1
ATOM 625 O O . LEU A 1 78 ? 6.823 6.498 -5.665 1.00 98.12 78 LEU A O 1
ATOM 629 N N . CYS A 1 79 ? 8.227 5.587 -7.147 1.00 97.75 79 CYS A N 1
ATOM 630 C CA . CYS A 1 79 ? 8.288 4.299 -6.449 1.00 97.75 79 CYS A CA 1
ATOM 631 C C . CYS A 1 79 ? 8.931 4.425 -5.054 1.00 97.75 79 CYS A C 1
ATOM 633 O O . CYS A 1 79 ? 8.492 3.779 -4.101 1.00 97.75 79 CYS A O 1
ATOM 635 N N . ARG A 1 80 ? 9.940 5.291 -4.894 1.00 98.19 80 ARG A N 1
ATOM 636 C CA . ARG A 1 80 ? 10.538 5.590 -3.581 1.00 98.19 80 ARG A CA 1
ATOM 637 C C . ARG A 1 80 ? 9.575 6.344 -2.662 1.00 98.19 80 ARG A C 1
ATOM 639 O O . ARG A 1 80 ? 9.545 6.050 -1.470 1.00 98.19 80 ARG A O 1
ATOM 646 N N . GLU A 1 81 ? 8.767 7.260 -3.196 1.00 98.31 81 GLU A N 1
ATOM 647 C CA . GLU A 1 81 ? 7.679 7.894 -2.436 1.00 98.31 81 GLU A CA 1
ATOM 648 C C . GLU A 1 81 ? 6.618 6.876 -2.006 1.00 98.31 81 GLU A C 1
ATOM 650 O O . GLU A 1 81 ? 6.179 6.905 -0.858 1.00 98.31 81 GLU A O 1
ATOM 655 N N . ALA A 1 82 ? 6.248 5.940 -2.888 1.00 98.06 82 ALA A N 1
ATOM 656 C CA . ALA A 1 82 ? 5.338 4.846 -2.552 1.00 98.06 82 ALA A CA 1
ATOM 657 C C . ALA A 1 82 ? 5.888 4.026 -1.376 1.00 98.06 82 ALA A C 1
ATOM 659 O O . ALA A 1 82 ? 5.185 3.787 -0.399 1.00 98.06 82 ALA A O 1
ATOM 660 N N . ARG A 1 83 ? 7.176 3.666 -1.422 1.00 98.12 83 ARG A N 1
ATOM 661 C CA . ARG A 1 83 ? 7.864 2.961 -0.331 1.00 98.12 83 ARG A CA 1
ATOM 662 C C . ARG A 1 83 ? 7.861 3.754 0.977 1.00 98.12 83 ARG A C 1
ATOM 664 O O . ARG A 1 83 ? 7.618 3.165 2.024 1.00 98.12 83 ARG A O 1
ATOM 671 N N . ALA A 1 84 ? 8.113 5.062 0.932 1.00 98.12 84 ALA A N 1
ATOM 672 C CA . ALA A 1 84 ? 8.039 5.913 2.120 1.00 98.12 84 ALA A CA 1
ATOM 673 C C . ALA A 1 84 ? 6.628 5.900 2.734 1.00 98.12 84 ALA A C 1
ATOM 675 O O . ALA A 1 84 ? 6.494 5.698 3.937 1.00 98.12 84 ALA A O 1
ATOM 676 N N . ALA A 1 85 ? 5.581 5.983 1.906 1.00 98.12 85 ALA A N 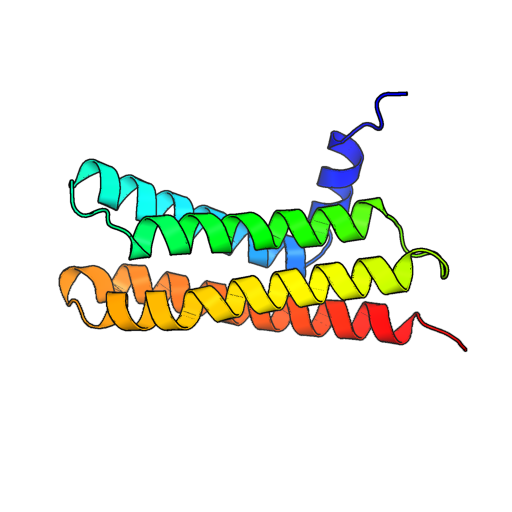1
ATOM 677 C CA . ALA A 1 85 ? 4.198 5.894 2.371 1.00 98.12 85 ALA A CA 1
ATOM 678 C C . ALA A 1 85 ? 3.871 4.539 3.029 1.00 98.12 85 ALA A C 1
ATOM 680 O O . ALA A 1 85 ? 3.146 4.511 4.021 1.00 98.12 85 ALA A O 1
ATOM 681 N N . VAL A 1 86 ? 4.426 3.422 2.531 1.00 97.69 86 VAL A N 1
ATOM 682 C CA . VAL A 1 86 ? 4.281 2.108 3.192 1.00 97.69 86 VAL A CA 1
ATOM 683 C C . VAL A 1 86 ? 4.933 2.120 4.577 1.00 97.69 86 VAL A C 1
ATOM 685 O O . VAL A 1 86 ? 4.346 1.635 5.539 1.00 97.69 86 VAL A O 1
ATOM 688 N N . LEU A 1 87 ? 6.138 2.686 4.695 1.00 97.06 87 LEU A N 1
ATOM 689 C CA . LEU A 1 87 ? 6.863 2.761 5.968 1.00 97.06 87 LEU A CA 1
ATOM 690 C C . LEU A 1 87 ? 6.143 3.649 6.991 1.00 97.06 87 LEU A C 1
ATOM 692 O O . LEU A 1 87 ? 6.150 3.337 8.179 1.00 97.06 87 LEU A O 1
ATOM 696 N N . ASP A 1 88 ? 5.444 4.691 6.540 1.00 97.81 88 ASP A N 1
ATOM 697 C CA . ASP A 1 88 ? 4.616 5.532 7.409 1.00 97.81 88 ASP A CA 1
ATOM 698 C C . ASP A 1 88 ? 3.376 4.796 7.960 1.00 97.81 88 ASP A C 1
ATOM 700 O O . ASP A 1 88 ? 2.798 5.225 8.963 1.00 97.81 88 ASP A O 1
ATOM 704 N N . CYS A 1 89 ? 2.964 3.674 7.353 1.00 97.69 89 CYS A N 1
ATOM 705 C CA . CYS A 1 89 ? 1.907 2.809 7.890 1.00 97.69 89 CYS A CA 1
ATOM 706 C C . CYS A 1 89 ? 2.389 1.955 9.074 1.00 97.69 89 CYS A C 1
ATOM 708 O O . CYS A 1 89 ? 1.609 1.681 9.987 1.00 97.69 89 CYS A O 1
ATOM 710 N N . GLU A 1 90 ? 3.664 1.553 9.100 1.00 96.12 90 GLU A N 1
ATOM 711 C CA . GLU A 1 90 ? 4.219 0.654 10.121 1.00 96.12 90 GLU A CA 1
ATOM 712 C C . GLU A 1 90 ? 4.023 1.147 11.569 1.00 96.12 90 GLU A C 1
ATOM 714 O O . GLU A 1 90 ? 3.507 0.378 12.387 1.00 96.12 90 GLU A O 1
ATOM 719 N N . PRO A 1 91 ? 4.382 2.394 11.944 1.00 96.44 91 PRO A N 1
ATOM 720 C CA . PRO A 1 91 ? 4.207 2.850 13.322 1.00 96.44 91 PRO A CA 1
ATOM 721 C C . PRO A 1 91 ? 2.731 2.929 13.729 1.00 96.44 91 PRO A C 1
ATOM 723 O O . PRO A 1 91 ? 2.423 2.799 14.912 1.00 96.44 91 PRO A O 1
ATOM 726 N N . ILE A 1 92 ? 1.820 3.137 12.773 1.00 96.31 92 ILE A N 1
ATOM 727 C CA . ILE A 1 92 ? 0.376 3.142 13.023 1.00 96.31 92 ILE A CA 1
ATOM 728 C C . ILE A 1 92 ? -0.103 1.718 13.311 1.00 96.31 92 ILE A C 1
ATOM 730 O O . ILE A 1 92 ? -0.740 1.482 14.336 1.00 96.31 92 ILE A O 1
ATOM 734 N N . LEU A 1 93 ? 0.255 0.759 12.453 1.00 96.19 93 LEU A N 1
ATOM 735 C CA . LEU A 1 93 ? -0.103 -0.647 12.636 1.00 96.19 93 LEU A CA 1
ATOM 736 C C . LEU A 1 93 ? 0.464 -1.208 13.946 1.00 96.19 93 LEU A C 1
ATOM 738 O O . LEU A 1 93 ? -0.248 -1.901 14.663 1.00 96.19 93 LEU A O 1
ATOM 742 N N . LYS A 1 94 ? 1.693 -0.842 14.333 1.00 93.94 94 LYS A N 1
ATOM 743 C CA . LYS A 1 94 ? 2.257 -1.237 15.636 1.00 93.94 94 LYS A CA 1
ATOM 744 C C . LYS A 1 94 ? 1.406 -0.744 16.810 1.00 93.94 94 LYS A C 1
ATOM 746 O O . LYS A 1 94 ? 1.027 -1.560 17.643 1.00 93.94 94 LYS A O 1
ATOM 751 N N . ARG A 1 95 ? 1.015 0.537 16.835 1.00 93.44 95 ARG A N 1
ATOM 752 C CA . ARG A 1 95 ? 0.121 1.070 17.885 1.00 93.44 95 ARG A CA 1
ATOM 753 C C . ARG A 1 95 ? -1.245 0.389 17.905 1.00 93.44 95 ARG A C 1
ATOM 755 O O . ARG A 1 95 ? -1.804 0.166 18.972 1.00 93.44 95 ARG A O 1
ATOM 762 N N . LEU A 1 96 ? -1.802 0.068 16.737 1.00 91.88 96 LEU A N 1
ATOM 763 C CA . LEU A 1 96 ? -3.074 -0.653 16.658 1.00 91.88 96 LEU A CA 1
ATOM 764 C C . LEU A 1 96 ? -2.934 -2.093 17.172 1.00 91.88 96 LEU A C 1
ATOM 766 O O . LEU A 1 96 ? -3.836 -2.574 17.846 1.00 91.88 96 LEU A O 1
ATOM 770 N N . SER A 1 97 ? -1.794 -2.753 16.934 1.00 91.44 97 SER A N 1
ATOM 771 C CA . SER A 1 97 ? -1.545 -4.134 17.378 1.00 91.44 97 SER A CA 1
ATOM 772 C C . SER A 1 97 ? -1.465 -4.301 18.899 1.00 91.44 97 SER A C 1
ATOM 774 O O . SER A 1 97 ? -1.707 -5.397 19.400 1.00 91.44 97 SER A O 1
ATOM 776 N N . GLU A 1 98 ? -1.173 -3.220 19.630 1.00 91.06 98 GLU A N 1
ATOM 777 C CA . GLU A 1 98 ? -1.153 -3.193 21.100 1.00 91.06 98 GLU A CA 1
ATOM 778 C C . GLU A 1 98 ? -2.556 -3.341 21.712 1.00 91.06 98 GLU A C 1
ATOM 780 O O . GLU A 1 98 ? -2.684 -3.624 22.904 1.00 91.06 98 GLU A O 1
ATOM 785 N N . ARG A 1 99 ? -3.615 -3.166 20.911 1.00 87.62 99 ARG A N 1
ATOM 786 C CA . ARG A 1 99 ? -5.004 -3.354 21.337 1.00 87.62 99 ARG A CA 1
ATOM 787 C C . ARG A 1 99 ? -5.413 -4.817 21.103 1.00 87.62 99 ARG A C 1
ATOM 789 O O . ARG A 1 99 ? -5.392 -5.261 19.953 1.00 87.62 99 ARG A O 1
ATOM 796 N N . PRO A 1 100 ? -5.785 -5.587 22.143 1.00 84.31 100 PRO A N 1
ATOM 797 C CA . PRO A 1 100 ? -6.103 -7.013 22.003 1.00 84.31 100 PRO A CA 1
ATOM 798 C C . PRO A 1 100 ? -7.226 -7.318 21.001 1.00 84.31 100 PRO A C 1
ATOM 800 O O . PRO A 1 100 ? -7.197 -8.339 20.318 1.00 84.31 100 PRO A O 1
ATOM 803 N N . GLU A 1 101 ? -8.211 -6.428 20.891 1.00 84.25 101 GLU A N 1
ATOM 804 C CA . GLU A 1 101 ? -9.332 -6.530 19.952 1.00 84.25 101 GLU A CA 1
ATOM 805 C C . GLU A 1 101 ? -8.924 -6.368 18.473 1.00 84.25 101 GLU A C 1
ATOM 807 O O . GLU A 1 101 ? -9.675 -6.751 17.577 1.00 84.25 101 GLU A O 1
ATOM 812 N N . GLU A 1 102 ? -7.722 -5.849 18.221 1.00 82.88 102 GLU A N 1
ATOM 813 C CA . GLU A 1 102 ? -7.185 -5.515 16.896 1.00 82.88 102 GLU A CA 1
ATOM 814 C C . GLU A 1 102 ? -6.214 -6.564 16.364 1.00 82.88 102 GLU A C 1
ATOM 816 O O . GLU A 1 102 ? -5.950 -6.605 15.161 1.00 82.88 102 GLU A O 1
ATOM 821 N N . THR A 1 103 ? -5.632 -7.372 17.251 1.00 81.69 103 THR A N 1
ATOM 822 C CA . THR A 1 103 ? -4.363 -8.060 16.997 1.00 81.69 103 THR A CA 1
ATOM 823 C C . THR A 1 103 ? -4.388 -8.940 15.746 1.00 81.69 103 THR A C 1
ATOM 825 O O . THR A 1 103 ? -3.438 -8.901 14.964 1.00 81.69 103 THR A O 1
ATOM 828 N N . LEU A 1 104 ? -5.463 -9.703 15.512 1.00 81.88 104 LEU A N 1
ATOM 829 C CA . LEU A 1 104 ? -5.554 -10.603 14.354 1.00 81.88 104 LEU A CA 1
ATOM 830 C C . LEU A 1 104 ? -5.641 -9.837 13.024 1.00 81.88 104 LEU A C 1
ATOM 832 O O . LEU A 1 104 ? -4.862 -10.109 12.112 1.00 81.88 104 LEU A O 1
ATOM 836 N N . ASP A 1 105 ? -6.547 -8.857 12.934 1.00 89.44 105 ASP A N 1
ATOM 837 C CA . ASP A 1 105 ? -6.708 -8.022 11.736 1.00 89.44 105 ASP A CA 1
ATOM 838 C C . ASP A 1 105 ? -5.412 -7.254 11.432 1.00 89.44 105 ASP A C 1
ATOM 840 O O . ASP A 1 105 ? -4.955 -7.200 10.292 1.00 89.44 105 ASP A O 1
ATOM 844 N N . VAL A 1 106 ? -4.785 -6.680 12.462 1.00 93.00 106 VAL A N 1
ATOM 845 C CA . VAL A 1 106 ? -3.561 -5.888 12.309 1.00 93.00 106 VAL A CA 1
ATOM 846 C C . VAL A 1 106 ? -2.360 -6.756 11.924 1.00 93.00 106 VAL A C 1
ATOM 848 O O . VAL A 1 106 ? -1.508 -6.299 11.164 1.00 93.00 106 VAL A O 1
ATOM 851 N N . THR A 1 107 ? -2.298 -8.010 12.382 1.00 94.62 107 THR A N 1
ATOM 852 C CA . THR A 1 107 ? -1.241 -8.953 11.976 1.00 94.62 107 THR A CA 1
ATOM 853 C C . THR A 1 107 ? -1.290 -9.212 10.471 1.00 94.62 107 THR A C 1
ATOM 855 O O . THR A 1 107 ? -0.261 -9.103 9.807 1.00 94.62 107 THR A O 1
ATOM 858 N N . LEU A 1 108 ? -2.485 -9.438 9.913 1.00 95.56 108 LEU A N 1
ATOM 859 C CA . LEU A 1 108 ? -2.659 -9.587 8.465 1.00 95.56 108 LEU A CA 1
ATOM 860 C C . LEU A 1 108 ? -2.190 -8.337 7.704 1.00 95.56 108 LEU A C 1
ATOM 862 O O . LEU A 1 108 ? -1.483 -8.444 6.702 1.00 95.56 108 LEU A O 1
ATOM 866 N N . LEU A 1 109 ? -2.545 -7.142 8.188 1.00 97.69 109 LEU A N 1
ATOM 867 C CA . LEU A 1 109 ? -2.109 -5.887 7.568 1.00 97.69 109 LEU A CA 1
ATOM 868 C C . LEU A 1 109 ? -0.586 -5.707 7.622 1.00 97.69 109 LEU A C 1
ATOM 870 O O . LEU A 1 109 ? -0.002 -5.208 6.662 1.00 97.69 109 LEU A O 1
ATOM 874 N N . LEU A 1 110 ? 0.065 -6.116 8.714 1.00 97.19 110 LEU A N 1
ATOM 875 C CA . LEU A 1 110 ? 1.524 -6.077 8.839 1.00 97.19 110 LEU A CA 1
ATOM 876 C C . LEU A 1 110 ? 2.213 -7.026 7.852 1.00 97.19 110 LEU A C 1
ATOM 878 O O . LEU A 1 110 ? 3.251 -6.663 7.298 1.00 97.19 110 LEU A O 1
ATOM 882 N N . ASP A 1 111 ? 1.650 -8.206 7.606 1.00 97.00 111 ASP A N 1
ATOM 883 C CA . ASP A 1 111 ? 2.208 -9.157 6.643 1.00 97.00 111 ASP A CA 1
ATOM 884 C C . ASP A 1 111 ? 2.065 -8.652 5.200 1.00 97.00 111 ASP A C 1
ATOM 886 O O . ASP A 1 111 ? 3.057 -8.604 4.470 1.00 97.00 111 ASP A O 1
ATOM 890 N N . LEU A 1 112 ? 0.889 -8.133 4.829 1.00 98.19 112 LEU A N 1
ATOM 891 C CA . LEU A 1 112 ? 0.671 -7.486 3.526 1.00 98.19 112 LEU A CA 1
ATOM 892 C C . LEU A 1 112 ? 1.571 -6.255 3.326 1.00 98.19 112 LEU A C 1
ATOM 894 O O . LEU A 1 112 ? 2.084 -6.011 2.231 1.00 98.19 112 LEU A O 1
ATOM 898 N N . MET A 1 113 ? 1.802 -5.476 4.386 1.00 98.25 113 MET A N 1
ATOM 899 C CA . MET A 1 113 ? 2.727 -4.342 4.359 1.00 98.25 113 MET A CA 1
ATOM 900 C C . MET A 1 113 ? 4.163 -4.804 4.067 1.00 98.25 113 MET A C 1
ATOM 902 O O . MET A 1 113 ? 4.846 -4.195 3.243 1.00 98.25 113 MET A O 1
ATOM 906 N N . ARG A 1 114 ? 4.631 -5.885 4.707 1.00 98.06 114 ARG A N 1
ATOM 907 C CA . ARG A 1 114 ? 5.976 -6.447 4.476 1.00 98.06 114 ARG A CA 1
ATOM 908 C C . ARG A 1 114 ? 6.144 -6.953 3.048 1.00 98.06 114 ARG A C 1
ATOM 910 O O . ARG A 1 114 ? 7.166 -6.661 2.428 1.00 98.06 114 ARG A O 1
ATOM 917 N N . GLU A 1 115 ? 5.146 -7.659 2.526 1.00 98.12 115 GLU A N 1
ATOM 918 C CA . GLU A 1 115 ? 5.117 -8.106 1.130 1.00 98.12 115 GLU A CA 1
ATOM 919 C C . GLU A 1 115 ? 5.179 -6.911 0.167 1.00 98.12 115 GLU A C 1
ATOM 921 O O . GLU A 1 115 ? 6.010 -6.876 -0.739 1.00 98.12 115 GLU A O 1
ATOM 926 N N . THR A 1 116 ? 4.395 -5.863 0.435 1.00 98.38 116 THR A N 1
ATOM 927 C CA . THR A 1 116 ? 4.413 -4.627 -0.361 1.00 98.38 116 THR A CA 1
ATOM 928 C C . THR A 1 116 ? 5.794 -3.964 -0.362 1.00 98.38 116 THR A C 1
ATOM 930 O O . THR A 1 116 ? 6.264 -3.526 -1.412 1.00 98.38 116 THR A O 1
ATOM 933 N N . ILE A 1 117 ? 6.481 -3.908 0.787 1.00 98.25 117 ILE A N 1
ATOM 934 C CA . ILE A 1 117 ? 7.854 -3.378 0.880 1.00 98.25 117 ILE A CA 1
ATOM 935 C C . ILE A 1 117 ? 8.823 -4.220 0.045 1.00 98.25 117 ILE A C 1
ATOM 937 O O . ILE A 1 117 ? 9.661 -3.654 -0.661 1.00 98.25 117 ILE A O 1
ATOM 941 N N . LEU A 1 118 ? 8.734 -5.549 0.137 1.00 98.31 118 LEU A N 1
ATOM 942 C CA . LEU A 1 118 ? 9.594 -6.466 -0.608 1.00 98.31 118 LEU A CA 1
ATOM 943 C C . LEU A 1 118 ? 9.448 -6.244 -2.117 1.00 98.31 118 LEU A C 1
ATOM 945 O O . LEU A 1 118 ? 10.444 -5.985 -2.797 1.00 98.31 118 LEU A O 1
ATOM 949 N N . GLU A 1 119 ? 8.215 -6.268 -2.620 1.00 98.38 119 GLU A N 1
ATOM 950 C CA . GLU A 1 119 ? 7.941 -6.109 -4.048 1.00 98.38 119 GLU A CA 1
ATOM 951 C C . GLU A 1 119 ? 8.303 -4.711 -4.559 1.00 98.38 119 GLU A C 1
ATOM 953 O O . GLU A 1 119 ? 8.886 -4.576 -5.637 1.00 98.38 119 GLU A O 1
ATOM 958 N N . LEU A 1 120 ? 8.062 -3.659 -3.768 1.00 97.94 120 LEU A N 1
ATOM 959 C CA . LEU A 1 120 ? 8.515 -2.308 -4.107 1.00 97.94 120 LEU A CA 1
ATOM 960 C C . LEU A 1 120 ? 10.036 -2.209 -4.207 1.00 97.94 120 LEU A C 1
ATOM 962 O O . LEU A 1 120 ? 10.538 -1.589 -5.142 1.00 97.94 120 LEU A O 1
ATOM 966 N N . ASN A 1 121 ? 10.781 -2.808 -3.276 1.00 98.25 121 ASN A N 1
ATOM 967 C CA . ASN A 1 121 ? 12.244 -2.798 -3.333 1.00 98.25 121 ASN A CA 1
ATOM 968 C C . ASN A 1 121 ? 12.749 -3.532 -4.580 1.00 98.25 121 ASN A C 1
ATOM 970 O O . ASN A 1 121 ? 13.598 -3.002 -5.298 1.00 98.25 121 ASN A O 1
ATOM 974 N N . ASN A 1 122 ? 12.191 -4.711 -4.871 1.00 98.19 122 ASN A N 1
ATOM 975 C CA . ASN A 1 122 ? 12.521 -5.483 -6.069 1.00 98.19 122 ASN A CA 1
ATOM 976 C C . ASN A 1 122 ? 12.242 -4.679 -7.344 1.00 98.19 122 ASN A C 1
ATOM 978 O O . ASN A 1 122 ? 13.072 -4.641 -8.257 1.00 98.19 122 ASN A O 1
ATOM 982 N N . TRP A 1 123 ? 11.097 -3.997 -7.389 1.00 97.25 123 TRP A N 1
ATOM 983 C CA . TRP A 1 123 ? 10.704 -3.167 -8.518 1.00 97.25 123 TRP A CA 1
ATOM 984 C C . TRP A 1 123 ? 11.618 -1.954 -8.698 1.00 97.25 123 TRP A C 1
ATOM 986 O O . TRP A 1 123 ? 12.123 -1.734 -9.797 1.00 97.25 123 TRP A O 1
ATOM 996 N N . ILE A 1 124 ? 11.916 -1.217 -7.624 1.00 97.06 124 ILE A N 1
ATOM 997 C CA . ILE A 1 124 ? 12.859 -0.089 -7.649 1.00 97.06 124 ILE A CA 1
ATOM 998 C C . ILE A 1 124 ? 14.224 -0.551 -8.164 1.00 97.06 124 ILE A C 1
ATOM 1000 O O . ILE A 1 124 ? 14.754 0.046 -9.098 1.00 97.06 124 ILE A O 1
ATOM 1004 N N . SER A 1 125 ? 14.762 -1.653 -7.632 1.00 96.81 125 SER A N 1
ATOM 1005 C CA . SER A 1 125 ? 16.030 -2.215 -8.106 1.00 96.81 125 SER A CA 1
ATOM 1006 C C . SER A 1 125 ? 15.972 -2.649 -9.575 1.00 96.81 125 SER A C 1
ATOM 1008 O O . SER A 1 125 ? 16.965 -2.520 -10.292 1.00 96.81 125 SER A O 1
ATOM 1010 N N . ASN A 1 126 ? 14.830 -3.150 -10.059 1.00 95.25 126 ASN A N 1
ATOM 1011 C CA . ASN A 1 126 ? 14.653 -3.465 -11.476 1.00 95.25 126 ASN A CA 1
ATOM 1012 C C . ASN A 1 126 ? 14.709 -2.207 -12.351 1.00 95.25 126 ASN A C 1
ATOM 1014 O O . ASN A 1 126 ? 15.383 -2.225 -13.378 1.00 95.25 126 ASN A O 1
ATOM 1018 N N . LEU A 1 127 ? 14.035 -1.12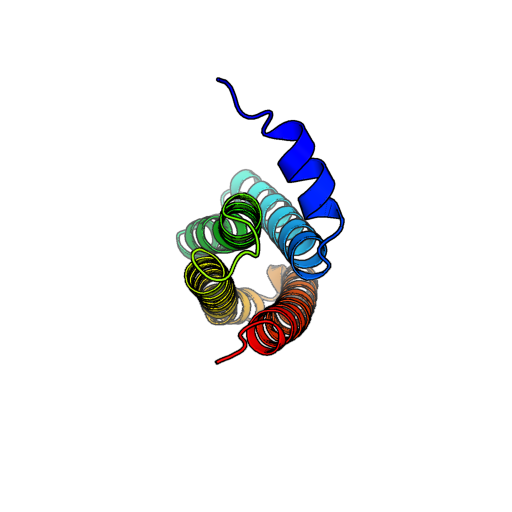9 -11.942 1.00 94.38 127 LEU A N 1
ATOM 1019 C CA . LEU A 1 127 ? 14.053 0.150 -12.654 1.00 94.38 127 LEU A CA 1
ATOM 1020 C C . LEU A 1 127 ? 15.451 0.776 -12.655 1.00 94.38 127 LEU A C 1
ATOM 1022 O O . LEU A 1 127 ? 15.919 1.230 -13.695 1.00 94.38 127 LEU A O 1
ATOM 1026 N N . GLU A 1 128 ? 16.150 0.749 -11.521 1.00 94.12 128 GLU A N 1
ATOM 1027 C CA . GLU A 1 128 ? 17.507 1.291 -11.386 1.00 94.12 128 GLU A CA 1
ATOM 1028 C C . GLU A 1 128 ? 18.508 0.586 -12.308 1.00 94.12 128 GLU A C 1
ATOM 1030 O O . GLU A 1 128 ? 19.345 1.247 -12.915 1.00 94.12 128 GLU A O 1
ATOM 1035 N N . ARG A 1 129 ? 18.385 -0.734 -12.503 1.00 93.25 129 ARG A N 1
ATOM 1036 C CA . ARG A 1 129 ? 19.223 -1.490 -13.458 1.00 93.25 129 ARG A CA 1
ATOM 1037 C C . ARG A 1 129 ? 19.004 -1.101 -14.920 1.00 93.25 129 ARG A C 1
ATOM 1039 O O . ARG A 1 129 ? 19.834 -1.430 -15.760 1.00 93.25 129 ARG A O 1
ATOM 1046 N N . ARG A 1 130 ? 17.883 -0.451 -15.241 1.00 89.31 130 ARG A N 1
ATOM 1047 C CA . ARG A 1 130 ? 17.580 0.038 -16.595 1.00 89.31 130 ARG A CA 1
ATOM 1048 C C . ARG A 1 130 ? 18.156 1.430 -16.850 1.00 89.31 130 ARG A C 1
ATOM 1050 O O . ARG A 1 130 ? 18.121 1.890 -17.987 1.00 89.31 130 ARG A O 1
ATOM 1057 N N . VAL A 1 131 ? 18.683 2.100 -15.824 1.00 85.81 131 VAL A N 1
ATOM 1058 C CA . VAL A 1 131 ? 19.389 3.372 -15.979 1.00 85.81 131 VAL A CA 1
ATOM 1059 C C . VAL A 1 131 ? 20.799 3.068 -16.490 1.00 85.81 131 VAL A C 1
ATOM 1061 O O . VAL A 1 131 ? 21.679 2.712 -15.713 1.00 85.81 131 VAL A O 1
ATOM 1064 N N . TRP A 1 132 ? 21.012 3.196 -17.799 1.00 72.00 132 TRP A N 1
ATOM 1065 C CA . TRP A 1 132 ? 22.351 3.177 -18.397 1.00 72.00 132 TRP A CA 1
ATOM 1066 C C . TRP A 1 132 ? 22.909 4.609 -18.449 1.00 72.00 132 TRP A C 1
ATOM 1068 O O . TRP A 1 132 ? 22.154 5.565 -18.666 1.00 72.00 132 TRP A O 1
ATOM 1078 N N . TRP A 1 133 ? 24.206 4.745 -18.167 1.00 58.12 133 TRP A N 1
ATOM 1079 C CA . TRP A 1 133 ? 24.976 5.997 -18.213 1.00 58.12 133 TRP A CA 1
ATOM 1080 C C . TRP A 1 133 ? 25.346 6.392 -19.637 1.00 58.12 133 TRP A C 1
ATOM 1082 O O . TRP A 1 133 ? 25.730 5.488 -20.414 1.00 58.12 133 TRP A O 1
#

Radius of gyration: 16.03 Å; chains: 1; bounding box: 44×24×48 Å

Secondary structure (DSSP, 8-state):
----HHHHHHHHTT-HHHHHHHHHHHHHHHHHHHHHHTT---HHHHHHHHHHHHHHHHHHHHHHH-SSHHHHHHHHHHHHHHHHHHHHHHHHHHHHHTSTTTHHHHHHHHHHHHHHHHHHHHHHHHHHTT---

Organism: NCBI:txid1852828

Foldseek 3Di:
DPPPLVVLVVVLCPQQLLVLLVVLLVLLVVVLVVCVVVVNDDPLSVLLNVLSVLLNVLLSVLPVQPQDLVSLVVSLVSLVSSLVSLVVNVVSLVVQCVDPVRVPSSVVSVVSSVSSNVSSVVVSVVSVVSNDD